Protein AF-A1RQR3-F1 (afdb_monomer_lite)

Organism: Pyrobaculum islandicum (strain DSM 4184 / JCM 9189 / GEO3) (NCBI:txid384616)

Structure (mmCIF, N/CA/C/O backbone):
data_AF-A1RQR3-F1
#
_entry.id   AF-A1RQR3-F1
#
loop_
_atom_site.group_PDB
_atom_site.id
_atom_site.type_symbol
_atom_site.label_atom_id
_atom_site.label_alt_id
_atom_site.label_comp_id
_atom_site.label_asym_id
_atom_site.label_entity_id
_atom_site.label_seq_id
_atom_site.pdbx_PDB_ins_code
_atom_site.Cartn_x
_atom_site.Cartn_y
_atom_site.Cartn_z
_atom_site.occupancy
_atom_site.B_iso_or_equiv
_atom_site.auth_seq_id
_atom_site.auth_comp_id
_atom_site.auth_asym_id
_atom_site.auth_atom_id
_atom_site.pdbx_PDB_model_num
ATOM 1 N N . MET A 1 1 ? 0.231 11.886 -7.632 1.00 51.34 1 MET A N 1
ATOM 2 C CA . MET A 1 1 ? 0.725 10.684 -6.911 1.00 51.34 1 MET A CA 1
ATOM 3 C C . MET A 1 1 ? 0.531 10.765 -5.395 1.00 51.34 1 MET A C 1
ATOM 5 O O . MET A 1 1 ? 0.397 9.722 -4.777 1.00 51.34 1 MET A O 1
ATOM 9 N N . VAL A 1 2 ? 0.492 11.963 -4.789 1.00 55.81 2 VAL A N 1
ATOM 10 C CA . VAL A 1 2 ? 0.252 12.141 -3.340 1.00 55.81 2 VAL A CA 1
ATOM 11 C C . VAL A 1 2 ? -1.157 11.689 -2.915 1.00 55.81 2 VAL A C 1
ATOM 13 O O . VAL A 1 2 ? -1.313 11.172 -1.812 1.00 55.81 2 VAL A O 1
ATOM 16 N N . ASP A 1 3 ? -2.150 11.809 -3.801 1.00 77.06 3 ASP A N 1
ATOM 17 C CA . ASP A 1 3 ? -3.548 11.504 -3.468 1.00 77.06 3 ASP A CA 1
ATOM 18 C C . ASP A 1 3 ? -3.844 10.008 -3.341 1.00 77.06 3 ASP A C 1
ATOM 20 O O . ASP A 1 3 ? -4.412 9.588 -2.337 1.00 77.06 3 ASP A O 1
ATOM 24 N N . ALA A 1 4 ? -3.377 9.184 -4.285 1.00 85.38 4 ALA A N 1
ATOM 25 C CA . ALA A 1 4 ? -3.682 7.751 -4.294 1.00 85.38 4 ALA A CA 1
ATOM 26 C C . ALA A 1 4 ? -3.184 7.034 -3.027 1.00 85.38 4 ALA A C 1
ATOM 28 O O . ALA A 1 4 ? -3.898 6.229 -2.438 1.00 85.38 4 ALA A O 1
ATOM 29 N N . THR A 1 5 ? -1.974 7.355 -2.553 1.00 90.75 5 THR A N 1
ATOM 30 C CA . THR A 1 5 ? -1.432 6.762 -1.322 1.00 90.75 5 THR A CA 1
ATOM 31 C C . THR A 1 5 ? -2.287 7.109 -0.104 1.00 90.75 5 THR A C 1
ATOM 33 O O . THR A 1 5 ? -2.527 6.257 0.746 1.00 90.75 5 THR A O 1
ATOM 36 N N . ARG A 1 6 ? -2.757 8.358 -0.009 1.00 91.75 6 ARG A N 1
ATOM 37 C CA . ARG A 1 6 ? -3.578 8.814 1.117 1.00 91.75 6 ARG A CA 1
ATOM 38 C C . ARG A 1 6 ? -4.955 8.157 1.102 1.00 91.75 6 ARG A C 1
ATOM 40 O O . ARG A 1 6 ? -5.451 7.782 2.160 1.00 91.75 6 ARG A O 1
ATOM 47 N N . GLU A 1 7 ? -5.546 8.013 -0.077 1.00 95.38 7 GLU A N 1
ATOM 48 C CA . GLU A 1 7 ? -6.838 7.354 -0.254 1.00 95.38 7 GLU A CA 1
ATOM 49 C C . GLU A 1 7 ? -6.774 5.868 0.117 1.00 95.38 7 GLU A C 1
ATOM 51 O O . GLU A 1 7 ? -7.612 5.403 0.885 1.00 95.38 7 GLU A O 1
ATOM 56 N N . ILE A 1 8 ? -5.728 5.153 -0.312 1.00 95.56 8 ILE A N 1
ATOM 57 C CA . ILE A 1 8 ? -5.510 3.746 0.067 1.00 95.56 8 ILE A CA 1
ATOM 58 C C . ILE A 1 8 ? -5.383 3.598 1.587 1.00 95.56 8 ILE A C 1
ATOM 60 O O . ILE A 1 8 ? -6.027 2.733 2.172 1.00 95.56 8 ILE A O 1
ATOM 64 N N . ILE A 1 9 ? -4.590 4.454 2.240 1.00 96.12 9 ILE A N 1
ATOM 65 C CA . ILE A 1 9 ? -4.415 4.422 3.701 1.00 96.12 9 ILE A CA 1
ATOM 66 C C . ILE A 1 9 ? -5.737 4.693 4.422 1.00 96.12 9 ILE A C 1
ATOM 68 O O . ILE A 1 9 ? -6.066 3.998 5.382 1.00 96.12 9 ILE A O 1
ATOM 72 N N . LYS A 1 10 ? -6.511 5.675 3.945 1.00 96.44 10 LYS A N 1
ATOM 73 C CA . LYS A 1 10 ? -7.833 5.987 4.494 1.00 96.44 10 LYS A CA 1
ATOM 74 C C . LYS A 1 10 ? -8.763 4.774 4.396 1.00 96.44 10 LYS A C 1
ATOM 76 O O . LYS A 1 10 ? -9.307 4.361 5.415 1.00 96.44 10 LYS A O 1
ATOM 81 N N . LEU A 1 11 ? -8.898 4.191 3.205 1.00 97.50 11 LEU A N 1
ATOM 82 C CA . LEU A 1 11 ? -9.764 3.031 2.972 1.00 97.50 11 LEU A CA 1
ATOM 83 C C . LEU A 1 11 ? -9.330 1.824 3.810 1.00 97.50 11 LEU A C 1
ATOM 85 O O . LEU A 1 11 ? -10.166 1.160 4.416 1.00 97.50 11 LEU A O 1
ATOM 89 N N . ALA A 1 12 ? -8.025 1.559 3.897 1.00 97.50 12 ALA A N 1
ATOM 90 C CA . ALA A 1 12 ? -7.501 0.470 4.714 1.00 97.50 12 ALA A CA 1
ATOM 91 C C . ALA A 1 12 ? -7.827 0.657 6.205 1.00 97.50 12 ALA A C 1
ATOM 93 O O . ALA A 1 12 ? -8.226 -0.300 6.866 1.00 97.50 12 ALA A O 1
ATOM 94 N N . GLY A 1 13 ? -7.731 1.887 6.719 1.00 96.75 13 GLY A N 1
ATOM 95 C CA . GLY A 1 13 ? -8.141 2.214 8.084 1.00 96.75 13 GLY A CA 1
ATOM 96 C C . GLY A 1 13 ? -9.648 2.066 8.315 1.00 96.75 13 GLY A C 1
ATOM 97 O O . GLY A 1 13 ? -10.051 1.417 9.277 1.00 96.75 13 GLY A O 1
ATOM 98 N N . GLU A 1 14 ? -10.478 2.614 7.421 1.00 97.75 14 GLU A N 1
ATOM 99 C CA . GLU A 1 14 ? -11.948 2.548 7.512 1.00 97.75 14 GLU A CA 1
ATOM 100 C C . GLU A 1 14 ? -12.477 1.108 7.465 1.00 97.75 14 GLU A C 1
ATOM 102 O O . GLU A 1 14 ? -13.464 0.788 8.127 1.00 97.75 14 GLU A O 1
ATOM 107 N N . HIS A 1 15 ? -11.806 0.233 6.716 1.00 97.44 15 HIS A N 1
ATOM 108 C CA . HIS A 1 15 ? -12.211 -1.161 6.539 1.00 97.44 15 HIS A CA 1
ATOM 109 C C . HIS A 1 15 ? -11.423 -2.163 7.389 1.00 97.44 15 HIS A C 1
ATOM 111 O O . HIS A 1 15 ? -11.652 -3.363 7.250 1.00 97.44 15 HIS A O 1
ATOM 117 N N . GLN A 1 16 ? -10.499 -1.706 8.245 1.00 95.38 16 GLN A N 1
ATOM 118 C CA . GLN A 1 16 ? -9.579 -2.574 8.998 1.00 95.38 16 GLN A CA 1
ATOM 119 C C . GLN A 1 16 ? -8.887 -3.614 8.094 1.00 95.38 16 GLN A C 1
ATOM 121 O O . GLN A 1 16 ? -8.749 -4.788 8.442 1.00 95.38 16 GLN A O 1
ATOM 126 N N . ALA A 1 17 ? -8.496 -3.183 6.896 1.00 96.38 17 ALA A N 1
ATOM 127 C CA . ALA A 1 17 ? -7.984 -4.047 5.845 1.00 96.38 17 ALA A CA 1
ATOM 128 C C . ALA A 1 17 ? -6.453 -4.029 5.785 1.00 96.38 17 ALA A C 1
ATOM 130 O O . ALA A 1 17 ? -5.801 -3.035 6.111 1.00 96.38 17 ALA A O 1
ATOM 131 N N . ALA A 1 18 ? -5.882 -5.134 5.308 1.00 96.12 18 ALA A N 1
ATOM 132 C CA . ALA A 1 18 ? -4.478 -5.198 4.940 1.00 96.12 18 ALA A CA 1
ATOM 133 C C . ALA A 1 18 ? -4.251 -4.558 3.565 1.00 96.12 18 ALA A C 1
ATOM 135 O O . ALA A 1 1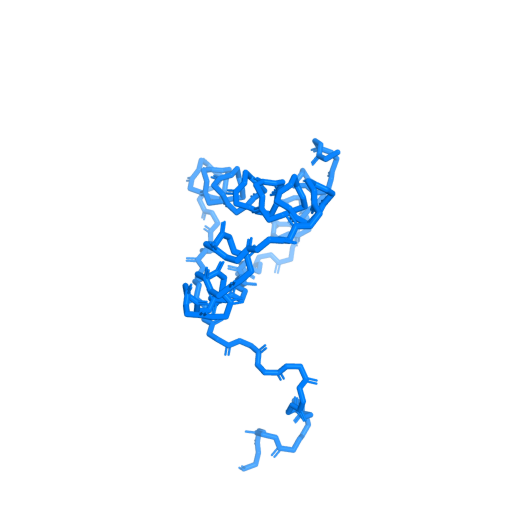8 ? -5.060 -4.715 2.647 1.00 96.12 18 ALA A O 1
ATOM 136 N N . ILE A 1 19 ? -3.117 -3.882 3.410 1.00 95.69 19 ILE A N 1
ATOM 137 C CA . ILE A 1 19 ? -2.633 -3.399 2.119 1.00 95.69 19 ILE A CA 1
ATOM 138 C C . ILE A 1 19 ? -1.697 -4.469 1.555 1.00 95.69 19 ILE A C 1
ATOM 140 O O . ILE A 1 19 ? -0.634 -4.712 2.121 1.00 95.69 19 ILE A O 1
ATOM 144 N N . VAL A 1 20 ? -2.086 -5.093 0.442 1.00 92.81 20 VAL A N 1
ATOM 145 C CA . VAL A 1 20 ? -1.252 -6.066 -0.281 1.00 92.81 20 VAL A CA 1
ATOM 146 C C . VAL A 1 20 ? -0.783 -5.435 -1.587 1.00 92.81 20 VAL A C 1
ATOM 148 O O . VAL A 1 20 ? -1.603 -4.997 -2.397 1.00 92.81 20 VAL A O 1
ATOM 151 N N . VAL A 1 21 ? 0.531 -5.359 -1.780 1.00 90.56 21 VAL A N 1
ATOM 152 C CA . VAL A 1 21 ? 1.158 -4.808 -2.988 1.00 90.56 21 VAL A CA 1
ATOM 153 C C . VAL A 1 21 ? 1.785 -5.941 -3.791 1.00 90.56 21 VAL A C 1
ATOM 155 O O . VAL A 1 21 ? 2.478 -6.783 -3.231 1.00 90.56 21 VAL A O 1
ATOM 158 N N . ASP A 1 22 ? 1.570 -5.941 -5.107 1.00 86.06 22 ASP A N 1
ATOM 159 C CA . ASP A 1 22 ? 2.189 -6.919 -6.002 1.00 86.06 22 ASP A CA 1
ATOM 160 C C . ASP A 1 22 ? 3.725 -6.818 -5.946 1.00 86.06 22 ASP A C 1
ATOM 162 O O . ASP A 1 22 ? 4.290 -5.778 -6.309 1.00 86.06 22 ASP A O 1
ATOM 166 N N . THR A 1 23 ? 4.411 -7.885 -5.517 1.00 76.31 23 THR A N 1
ATOM 167 C CA . THR A 1 23 ? 5.866 -8.013 -5.695 1.00 76.31 23 THR A CA 1
ATOM 168 C C . THR A 1 23 ? 6.139 -8.247 -7.167 1.00 76.31 23 THR A C 1
ATOM 170 O O . THR A 1 23 ? 6.190 -9.379 -7.649 1.00 76.31 23 THR A O 1
ATOM 173 N N . MET A 1 24 ? 6.299 -7.165 -7.910 1.00 66.06 24 MET A N 1
ATOM 174 C CA . MET A 1 24 ? 6.748 -7.266 -9.282 1.00 66.06 24 MET A CA 1
ATOM 175 C C . MET A 1 24 ? 8.232 -7.645 -9.253 1.00 66.06 24 MET A C 1
ATOM 177 O O . MET A 1 24 ? 9.056 -6.870 -8.771 1.00 66.06 24 MET A O 1
ATOM 181 N N . GLU A 1 25 ? 8.555 -8.867 -9.677 1.00 58.41 25 GLU A N 1
ATOM 182 C CA . GLU A 1 25 ? 9.922 -9.390 -9.647 1.00 58.41 25 GLU A CA 1
ATOM 183 C C . GLU A 1 25 ? 10.880 -8.470 -10.414 1.00 58.41 25 GLU A C 1
ATOM 185 O O . GLU A 1 25 ? 10.594 -8.037 -11.535 1.00 58.41 25 GLU A O 1
ATOM 190 N N . ASP A 1 26 ? 12.040 -8.209 -9.807 1.00 51.94 26 ASP A N 1
ATOM 191 C CA . ASP A 1 26 ? 13.113 -7.353 -10.332 1.00 51.94 26 ASP A CA 1
ATOM 192 C C . ASP A 1 26 ? 13.566 -7.773 -11.747 1.00 51.94 26 ASP A C 1
ATOM 194 O O . ASP A 1 26 ? 14.091 -6.965 -12.505 1.00 51.94 26 ASP A O 1
ATOM 198 N N . GLU A 1 27 ? 13.352 -9.029 -12.138 1.00 46.06 27 GLU A N 1
ATOM 199 C CA . GLU A 1 27 ? 13.771 -9.604 -13.422 1.00 46.06 27 GLU A CA 1
ATOM 200 C C . GLU A 1 27 ? 12.954 -9.052 -14.598 1.00 46.06 27 GLU A C 1
ATOM 202 O O . GLU A 1 27 ? 13.523 -8.609 -15.595 1.00 46.06 27 GLU A O 1
ATOM 207 N N . SER A 1 28 ? 11.633 -8.908 -14.421 1.00 52.41 28 SER A N 1
ATOM 208 C CA . SER A 1 28 ? 10.752 -8.218 -15.384 1.00 52.41 28 SER A CA 1
ATOM 209 C C . SER A 1 28 ? 11.054 -6.709 -15.487 1.00 52.41 28 SER A C 1
ATOM 211 O O . SER A 1 28 ? 10.517 -6.014 -16.352 1.00 52.41 28 SER A O 1
ATOM 213 N N . TYR A 1 29 ? 11.904 -6.195 -14.587 1.00 51.28 29 TYR A N 1
ATOM 214 C CA . TYR A 1 29 ? 12.309 -4.796 -14.454 1.00 51.28 29 TYR A CA 1
ATOM 215 C C . TYR A 1 29 ? 13.759 -4.535 -14.888 1.00 51.28 29 TYR A C 1
ATOM 217 O O . TYR A 1 29 ? 14.053 -3.413 -15.313 1.00 51.28 29 TYR A O 1
ATOM 225 N N . ARG A 1 30 ? 14.657 -5.529 -14.821 1.00 48.38 30 ARG A N 1
ATOM 226 C CA . ARG A 1 30 ? 16.055 -5.407 -15.266 1.00 48.38 30 ARG A CA 1
ATOM 227 C C . ARG A 1 30 ? 16.159 -5.355 -16.782 1.00 48.38 30 ARG A C 1
ATOM 229 O O . ARG A 1 30 ? 16.788 -4.430 -17.292 1.00 48.38 30 ARG A O 1
ATOM 236 N N . GLU A 1 31 ? 15.454 -6.228 -17.501 1.00 50.53 31 GLU A N 1
ATOM 237 C CA . GLU A 1 31 ? 15.520 -6.249 -18.971 1.00 50.53 31 GLU A CA 1
ATOM 238 C C . GLU A 1 31 ? 15.130 -4.892 -19.606 1.00 50.53 31 GLU A C 1
ATOM 240 O O . GLU A 1 31 ? 15.851 -4.414 -20.487 1.00 50.53 31 GLU A O 1
ATOM 245 N N . PRO A 1 32 ? 14.084 -4.173 -19.131 1.00 51.97 32 PRO A N 1
ATOM 246 C CA . PRO A 1 32 ? 13.745 -2.848 -19.651 1.00 51.97 32 PRO A CA 1
ATOM 247 C C . PRO A 1 32 ? 14.518 -1.684 -19.010 1.00 51.97 32 PRO A C 1
ATOM 249 O O . PRO A 1 32 ? 14.405 -0.567 -19.516 1.00 51.97 32 PRO A O 1
ATOM 252 N N . LYS A 1 33 ? 15.242 -1.861 -17.892 1.00 47.28 33 LYS A N 1
ATOM 253 C CA . LYS A 1 33 ? 16.107 -0.800 -17.326 1.00 47.28 33 LYS A CA 1
ATOM 254 C C . LYS A 1 33 ? 17.506 -0.807 -17.944 1.00 47.28 33 LYS A C 1
ATOM 256 O O . LYS A 1 33 ? 18.071 0.277 -18.120 1.00 47.28 33 LYS A O 1
ATOM 261 N N . GLU A 1 34 ? 18.016 -1.987 -18.289 1.00 53.19 34 GLU A N 1
ATOM 262 C CA . GLU A 1 34 ? 19.359 -2.209 -18.842 1.00 53.19 34 GLU A CA 1
ATOM 263 C C . GLU A 1 34 ? 19.384 -2.205 -20.383 1.00 53.19 34 GLU A C 1
ATOM 265 O O . GLU A 1 34 ? 20.408 -1.861 -20.968 1.00 53.19 34 GLU A O 1
ATOM 270 N N . GLY A 1 35 ? 18.256 -2.487 -21.049 1.00 55.47 35 GLY A N 1
ATOM 271 C CA . GLY A 1 35 ? 18.091 -2.289 -22.495 1.00 55.47 35 GLY A CA 1
ATOM 272 C C . GLY A 1 35 ? 17.796 -0.835 -22.894 1.00 55.47 35 GLY A C 1
ATOM 273 O O . GLY A 1 35 ? 17.458 -0.001 -22.047 1.00 55.47 35 GLY A O 1
ATOM 274 N N . ASP A 1 36 ? 17.876 -0.542 -24.201 1.00 54.62 36 ASP A N 1
ATOM 275 C CA . ASP A 1 36 ? 17.620 0.759 -24.866 1.00 54.62 36 ASP A CA 1
ATOM 276 C C . ASP A 1 36 ? 16.133 1.188 -24.816 1.00 54.62 36 ASP A C 1
ATOM 278 O O . ASP A 1 36 ? 15.457 1.497 -25.795 1.00 54.62 36 ASP A O 1
ATOM 282 N N . SER A 1 37 ? 15.561 1.106 -23.624 1.00 55.12 37 SER A N 1
ATOM 283 C CA . SER A 1 37 ? 14.175 1.387 -23.316 1.00 55.12 37 SER A CA 1
ATOM 284 C C . SER A 1 37 ? 14.004 2.888 -23.116 1.00 55.12 37 SER A C 1
ATOM 286 O O . SER A 1 37 ? 14.614 3.492 -22.227 1.00 55.12 37 SER A O 1
ATOM 288 N N . SER A 1 38 ? 13.147 3.481 -23.949 1.00 58.66 38 SER A N 1
ATOM 289 C CA . SER A 1 38 ? 12.744 4.892 -23.934 1.00 58.66 38 SER A CA 1
ATOM 290 C C . SER A 1 38 ? 12.548 5.437 -22.509 1.00 58.66 38 SER A C 1
ATOM 292 O O . SER A 1 38 ? 11.851 4.810 -21.705 1.00 58.66 38 SER A O 1
ATOM 294 N N . GLY A 1 39 ? 13.087 6.625 -22.203 1.00 56.78 39 GLY A N 1
ATOM 295 C CA . GLY A 1 39 ? 13.100 7.220 -20.852 1.00 56.78 39 GLY A CA 1
ATOM 296 C C . GLY A 1 39 ? 11.745 7.276 -20.123 1.00 56.78 39 GLY A C 1
ATOM 297 O O . GLY A 1 39 ? 11.704 7.214 -18.897 1.00 56.78 39 GLY A O 1
ATOM 298 N N . VAL A 1 40 ? 10.626 7.281 -20.854 1.00 58.03 40 VAL A N 1
ATOM 299 C CA . VAL A 1 40 ? 9.257 7.219 -20.306 1.00 58.03 40 VAL A CA 1
ATOM 300 C C . VAL A 1 40 ? 9.011 5.950 -19.481 1.00 58.03 40 VAL A C 1
ATOM 302 O O . VAL A 1 40 ? 8.437 6.029 -18.394 1.00 58.03 40 VAL A O 1
ATOM 305 N N . LYS A 1 41 ? 9.484 4.784 -19.947 1.00 57.81 41 LYS A N 1
ATOM 306 C CA . LYS A 1 41 ? 9.358 3.523 -19.197 1.00 57.81 41 LYS A CA 1
ATOM 307 C C . LYS A 1 41 ? 10.135 3.601 -17.886 1.00 57.81 41 LYS A C 1
ATOM 309 O O . LYS A 1 41 ? 9.599 3.237 -16.850 1.00 57.81 41 LYS A O 1
ATOM 314 N N . LYS A 1 42 ? 11.350 4.155 -17.896 1.00 59.31 42 LYS A N 1
ATOM 315 C CA . LYS A 1 42 ? 12.187 4.293 -16.690 1.00 59.31 42 LYS A CA 1
ATOM 316 C C . LYS A 1 42 ? 11.514 5.173 -15.626 1.00 59.31 42 LYS A C 1
ATOM 318 O O . LYS A 1 42 ? 11.404 4.747 -14.479 1.00 59.31 42 LYS A O 1
ATOM 323 N N . HIS A 1 43 ? 10.956 6.321 -16.020 1.00 58.72 43 HIS A N 1
ATOM 324 C CA . HIS A 1 43 ? 10.223 7.207 -15.104 1.00 58.72 43 HIS A CA 1
ATOM 325 C C . HIS A 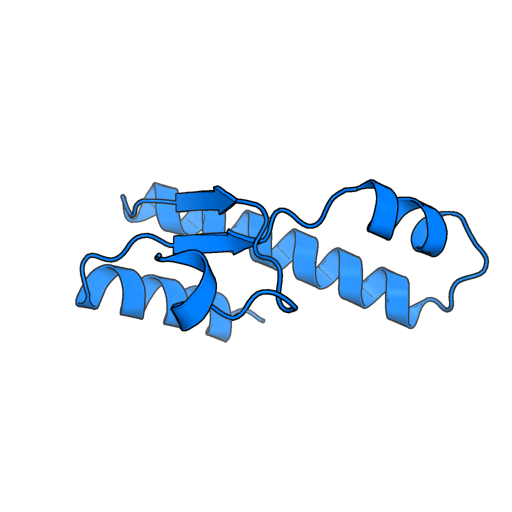1 43 ? 8.968 6.567 -14.501 1.00 58.72 43 HIS A C 1
ATOM 327 O O . HIS A 1 43 ? 8.669 6.789 -13.328 1.00 58.72 43 HIS A O 1
ATOM 333 N N . PHE A 1 44 ? 8.244 5.759 -15.276 1.00 61.03 44 PHE A N 1
ATOM 334 C CA . PHE A 1 44 ? 7.083 5.026 -14.775 1.00 61.03 44 PHE A CA 1
ATOM 335 C C . PHE A 1 44 ? 7.475 4.014 -13.687 1.00 61.03 44 PHE A C 1
ATOM 337 O O . PHE A 1 44 ? 6.858 3.985 -12.620 1.00 61.03 44 PHE A O 1
ATOM 344 N N . LEU A 1 45 ? 8.551 3.248 -13.908 1.00 65.38 45 LEU A N 1
ATOM 345 C CA . LEU A 1 45 ? 9.056 2.274 -12.929 1.00 65.38 45 LEU A CA 1
ATOM 346 C C . LEU A 1 45 ? 9.560 2.965 -11.653 1.00 65.38 45 LEU A C 1
ATOM 348 O O . LEU A 1 45 ? 9.303 2.494 -10.544 1.00 65.38 45 LEU A O 1
ATOM 352 N N . ASP A 1 46 ? 10.229 4.111 -11.791 1.00 71.38 46 ASP A N 1
ATOM 353 C CA . ASP A 1 46 ? 10.681 4.896 -10.641 1.00 71.38 46 ASP A CA 1
ATOM 354 C C . ASP A 1 46 ? 9.499 5.494 -9.858 1.00 71.38 46 ASP A C 1
ATOM 356 O O . ASP A 1 46 ? 9.535 5.533 -8.625 1.00 71.38 46 ASP A O 1
ATOM 360 N N . GLY A 1 47 ? 8.425 5.896 -10.546 1.00 78.00 47 GLY A N 1
ATOM 361 C CA . GLY A 1 47 ? 7.175 6.340 -9.925 1.00 78.00 47 GLY A CA 1
ATOM 362 C C . GLY A 1 47 ? 6.496 5.238 -9.105 1.00 78.00 47 GLY A C 1
ATOM 363 O O . GLY A 1 47 ? 6.116 5.472 -7.956 1.00 78.00 47 GLY A O 1
ATOM 364 N N . LEU A 1 48 ? 6.419 4.016 -9.639 1.00 79.62 48 LEU A N 1
ATOM 365 C CA . LEU A 1 48 ? 5.877 2.856 -8.918 1.00 79.62 48 LEU A CA 1
ATOM 366 C C . LEU A 1 48 ? 6.738 2.479 -7.705 1.00 79.62 48 LEU A C 1
ATOM 368 O O . L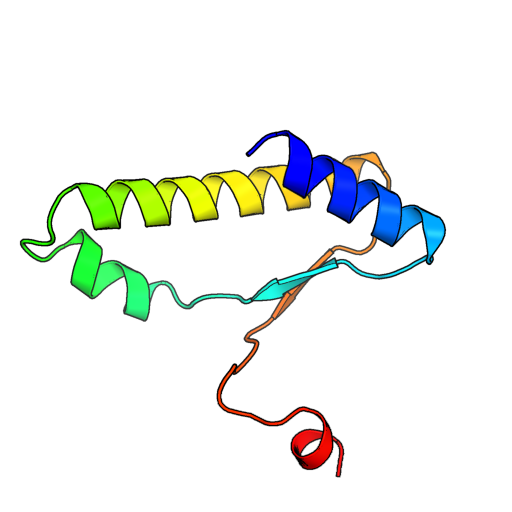EU A 1 48 ? 6.213 2.232 -6.618 1.00 79.62 48 LEU A O 1
ATOM 372 N N . GLY A 1 49 ? 8.065 2.519 -7.851 1.00 81.94 49 GLY A N 1
ATOM 373 C CA . GLY A 1 49 ? 8.990 2.299 -6.740 1.00 81.94 49 GLY A CA 1
ATOM 374 C C . GLY A 1 49 ? 8.850 3.342 -5.625 1.00 81.94 49 GLY A C 1
ATOM 375 O O . GLY A 1 49 ? 8.963 3.002 -4.445 1.00 81.94 49 GLY A O 1
ATOM 376 N N . GLN A 1 50 ? 8.589 4.605 -5.974 1.00 84.25 50 GLN A N 1
ATOM 377 C CA . GLN A 1 50 ? 8.311 5.67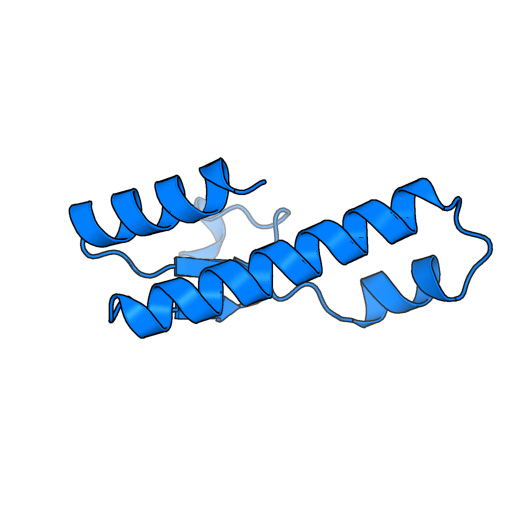0 -5.003 1.00 84.25 50 GLN A CA 1
ATOM 378 C C . GLN A 1 50 ? 6.957 5.473 -4.313 1.00 84.25 50 GLN A C 1
ATOM 380 O O . GLN A 1 50 ? 6.865 5.634 -3.095 1.00 84.25 50 GLN A O 1
ATOM 385 N N . LEU A 1 51 ? 5.923 5.091 -5.069 1.00 86.69 51 LEU A N 1
ATOM 386 C CA . LEU A 1 51 ? 4.598 4.793 -4.530 1.00 86.69 51 LEU A CA 1
ATOM 387 C C . LEU A 1 51 ? 4.654 3.658 -3.499 1.00 86.69 51 LEU A C 1
ATOM 389 O O . LEU A 1 51 ? 4.134 3.828 -2.397 1.00 86.69 51 LEU A O 1
ATOM 393 N N . ARG A 1 52 ? 5.339 2.553 -3.823 1.00 88.06 52 ARG A N 1
ATOM 394 C CA . ARG A 1 52 ? 5.526 1.402 -2.923 1.00 88.06 52 ARG A CA 1
ATOM 395 C C . ARG A 1 52 ? 6.149 1.818 -1.592 1.00 88.06 52 ARG A C 1
ATOM 397 O O . ARG A 1 52 ? 5.563 1.595 -0.537 1.00 88.06 52 ARG A O 1
ATOM 404 N N . ARG A 1 53 ? 7.292 2.513 -1.639 1.00 88.31 53 ARG A N 1
ATOM 405 C CA . ARG A 1 53 ? 7.984 2.990 -0.426 1.00 88.31 53 ARG A CA 1
ATOM 406 C C . ARG A 1 53 ? 7.105 3.916 0.411 1.00 88.31 53 ARG A C 1
ATOM 408 O O . ARG A 1 53 ? 7.112 3.833 1.636 1.00 88.31 53 ARG A O 1
ATOM 415 N N . ARG A 1 54 ? 6.338 4.798 -0.240 1.00 91.75 54 ARG A N 1
ATOM 416 C CA . ARG A 1 54 ? 5.447 5.730 0.459 1.00 91.75 54 ARG A CA 1
ATOM 417 C C . ARG A 1 54 ? 4.268 5.014 1.122 1.00 91.75 54 ARG A C 1
ATOM 419 O O . ARG A 1 54 ? 3.935 5.363 2.251 1.00 91.75 54 ARG A O 1
ATOM 426 N N . LEU A 1 55 ? 3.667 4.029 0.448 1.00 93.38 55 LEU A N 1
ATOM 427 C CA . LEU A 1 55 ? 2.611 3.181 1.015 1.00 93.38 55 LEU A CA 1
ATOM 428 C C . LEU A 1 55 ? 3.118 2.410 2.231 1.00 93.38 55 LEU A C 1
ATOM 430 O O . LEU A 1 55 ? 2.496 2.493 3.284 1.00 93.38 55 LEU A O 1
ATOM 434 N N . GLN A 1 56 ? 4.264 1.736 2.106 1.00 94.06 56 GLN A N 1
ATOM 435 C CA . GLN A 1 56 ? 4.873 0.983 3.202 1.00 94.06 56 GLN A CA 1
ATOM 436 C C . GLN A 1 56 ? 5.124 1.874 4.422 1.00 94.06 56 GLN A C 1
ATOM 438 O O . GLN A 1 56 ? 4.749 1.522 5.539 1.00 94.06 56 GLN A O 1
ATOM 443 N N . HIS A 1 57 ? 5.715 3.053 4.206 1.00 95.31 57 HIS A N 1
ATOM 444 C CA . HIS A 1 57 ? 5.987 3.994 5.286 1.00 95.31 57 HIS A CA 1
ATOM 445 C C . HIS A 1 57 ? 4.693 4.438 5.975 1.00 95.31 57 HIS A C 1
ATOM 447 O O . HIS A 1 57 ? 4.575 4.331 7.190 1.00 95.31 57 HIS A O 1
ATOM 453 N N . LEU A 1 58 ? 3.689 4.890 5.220 1.00 95.50 58 LEU A N 1
ATOM 454 C CA . LEU A 1 58 ? 2.434 5.344 5.820 1.00 95.50 58 LEU A CA 1
ATOM 455 C C . LEU A 1 58 ? 1.688 4.209 6.525 1.00 95.50 58 LEU A C 1
ATOM 457 O O . LEU A 1 58 ? 1.187 4.424 7.623 1.00 95.50 58 LEU A O 1
ATOM 461 N N . ALA A 1 59 ? 1.655 3.005 5.953 1.00 95.88 59 ALA A N 1
ATOM 462 C CA . ALA A 1 59 ? 1.031 1.855 6.597 1.00 95.88 59 ALA A CA 1
ATOM 463 C C . ALA A 1 59 ? 1.677 1.565 7.961 1.00 95.88 59 ALA A C 1
ATOM 465 O O . ALA A 1 59 ? 0.962 1.411 8.946 1.00 95.88 59 ALA A O 1
ATOM 466 N N . GLN A 1 60 ? 3.012 1.612 8.052 1.00 96.12 60 GLN A N 1
ATOM 467 C CA . GLN A 1 60 ? 3.730 1.473 9.325 1.00 96.12 60 GLN A CA 1
ATOM 468 C C . GLN A 1 60 ? 3.369 2.579 10.325 1.00 96.12 60 GLN A C 1
ATOM 470 O O . GLN A 1 60 ? 3.081 2.283 11.481 1.00 96.12 60 GLN A O 1
ATOM 475 N N . TRP A 1 61 ? 3.341 3.842 9.887 1.00 96.75 61 TRP A N 1
ATOM 476 C CA . TRP A 1 61 ? 2.993 4.977 10.753 1.00 96.75 61 TRP A CA 1
ATOM 477 C C . TRP A 1 61 ? 1.570 4.897 11.309 1.00 96.75 61 TRP A C 1
ATOM 479 O O . TRP A 1 61 ? 1.347 5.246 12.465 1.00 96.75 61 TRP A O 1
ATOM 489 N N . TYR A 1 62 ? 0.615 4.442 10.499 1.00 95.44 62 TYR A N 1
ATOM 490 C CA . TYR A 1 62 ? -0.783 4.283 10.905 1.00 95.44 62 TYR A CA 1
ATOM 491 C C . TYR A 1 62 ? -1.083 2.915 11.542 1.00 95.44 62 TYR A C 1
ATOM 493 O O . TYR A 1 62 ? -2.226 2.666 11.915 1.00 95.44 62 TYR A O 1
ATOM 501 N N . GLY A 1 63 ? -0.085 2.033 11.682 1.00 96.12 63 GLY A N 1
ATOM 502 C CA . GLY A 1 63 ? -0.254 0.701 12.271 1.00 96.12 63 GLY A CA 1
ATOM 503 C C . GLY A 1 63 ? -1.104 -0.258 11.429 1.00 96.12 63 GLY A C 1
ATOM 504 O O . GLY A 1 63 ? -1.722 -1.169 11.976 1.00 96.12 63 GLY A O 1
ATOM 505 N N . LEU A 1 64 ? -1.162 -0.051 10.113 1.00 97.31 64 LEU A N 1
ATOM 506 C CA . LEU A 1 64 ? -1.926 -0.882 9.185 1.00 97.31 64 LEU A CA 1
ATOM 507 C C . LEU A 1 64 ? -1.096 -2.086 8.709 1.00 97.31 64 LEU A C 1
ATOM 509 O O . LEU A 1 64 ? 0.095 -1.924 8.423 1.00 97.31 64 LEU A O 1
ATOM 513 N N . PRO A 1 65 ? -1.703 -3.279 8.552 1.00 96.62 65 PRO A N 1
ATOM 514 C CA . PRO A 1 65 ? -1.010 -4.425 7.976 1.00 96.62 65 PRO A CA 1
ATOM 515 C C . PRO A 1 65 ? -0.589 -4.137 6.529 1.00 96.62 65 PRO A C 1
ATOM 517 O O . PRO A 1 65 ? -1.408 -3.718 5.709 1.00 96.62 65 PRO A O 1
ATOM 520 N N . TYR A 1 66 ? 0.681 -4.388 6.213 1.00 95.50 66 TYR A N 1
ATOM 521 C CA . TYR A 1 66 ? 1.255 -4.209 4.880 1.00 95.50 66 TYR A CA 1
ATOM 522 C C . TYR A 1 66 ? 2.017 -5.466 4.468 1.00 95.50 66 TYR A C 1
ATOM 524 O O . TYR A 1 66 ? 2.876 -5.940 5.214 1.00 95.50 66 TYR A O 1
ATOM 532 N N . LEU A 1 67 ? 1.707 -5.983 3.282 1.00 93.88 67 LEU A N 1
ATOM 533 C CA . LEU A 1 67 ? 2.304 -7.186 2.710 1.00 93.88 67 LEU A CA 1
ATOM 534 C C . LEU A 1 67 ? 2.706 -6.921 1.262 1.00 93.88 67 LEU A C 1
ATOM 536 O O . LEU A 1 67 ? 2.020 -6.200 0.536 1.00 93.88 67 LEU A O 1
ATOM 540 N N . GLU A 1 68 ? 3.805 -7.535 0.840 1.00 89.56 68 GLU A N 1
ATOM 541 C CA . GLU A 1 68 ? 4.162 -7.612 -0.571 1.00 89.56 68 GLU A CA 1
ATOM 542 C C . GLU A 1 68 ? 4.069 -9.081 -0.998 1.00 89.56 68 GLU A C 1
ATOM 544 O O . GLU A 1 68 ? 4.759 -9.930 -0.437 1.00 89.56 68 GLU A O 1
ATOM 549 N N . GLU A 1 69 ? 3.204 -9.382 -1.967 1.00 87.75 69 GLU A N 1
ATOM 550 C CA . GLU A 1 69 ? 2.965 -10.739 -2.483 1.00 87.75 69 GLU A CA 1
ATOM 551 C C . GLU A 1 69 ? 2.846 -10.703 -4.004 1.00 87.75 69 GLU A C 1
ATOM 553 O O . GLU A 1 69 ? 2.376 -9.712 -4.549 1.00 87.75 69 GLU A O 1
ATOM 558 N N . ARG A 1 70 ? 3.221 -11.769 -4.720 1.00 83.81 70 ARG A N 1
ATOM 559 C CA . ARG A 1 70 ? 3.053 -11.804 -6.180 1.00 83.81 70 ARG A CA 1
ATOM 560 C C . ARG A 1 70 ? 1.575 -11.970 -6.523 1.00 83.81 70 ARG A C 1
ATOM 562 O O . ARG A 1 70 ? 0.977 -13.005 -6.234 1.00 83.81 70 ARG A O 1
ATOM 569 N N . LEU A 1 71 ? 1.001 -10.980 -7.199 1.00 79.94 71 LEU A N 1
ATOM 570 C CA . LEU A 1 71 ? -0.400 -10.985 -7.613 1.00 79.94 71 LEU A CA 1
ATOM 571 C C . LEU A 1 71 ? -0.494 -11.182 -9.128 1.00 79.94 71 LEU A C 1
ATOM 573 O O . LEU A 1 71 ? -0.355 -10.249 -9.917 1.00 79.94 71 LEU A O 1
ATOM 577 N N . TYR A 1 72 ? -0.740 -12.420 -9.556 1.00 75.25 72 TYR A N 1
ATOM 578 C CA . TYR A 1 72 ? -0.896 -12.731 -10.975 1.00 75.25 72 TYR A CA 1
ATOM 579 C C . TYR A 1 72 ? -2.212 -12.166 -11.513 1.00 75.25 72 TYR A C 1
ATOM 581 O O . TYR A 1 72 ? -3.287 -12.710 -11.271 1.00 75.25 72 TYR A O 1
ATOM 589 N N . SER A 1 73 ? -2.126 -11.107 -12.316 1.00 73.50 73 SER A N 1
ATOM 590 C CA . SER A 1 73 ? -3.279 -10.524 -13.019 1.00 73.50 73 SER A CA 1
ATOM 591 C C . SER A 1 73 ? -3.934 -11.485 -14.019 1.00 73.50 73 SER A C 1
ATOM 593 O O . SER A 1 73 ? -5.085 -11.294 -14.404 1.00 73.50 73 SER A O 1
ATOM 595 N N . THR A 1 74 ? -3.212 -12.529 -14.431 1.00 77.56 74 THR A N 1
ATOM 596 C CA . THR A 1 74 ? -3.693 -13.598 -15.313 1.00 77.56 74 THR A CA 1
ATOM 597 C C . THR A 1 74 ? -4.487 -14.672 -14.576 1.00 77.56 74 THR A C 1
ATOM 599 O O . THR A 1 74 ? -5.167 -15.477 -15.212 1.00 77.56 74 THR A O 1
ATOM 602 N N . VAL A 1 75 ? -4.422 -14.697 -13.245 1.00 75.88 75 VAL A N 1
ATOM 603 C CA . VAL A 1 75 ? -5.108 -15.691 -12.428 1.00 75.88 75 VAL A CA 1
ATOM 604 C C . VAL A 1 75 ? -6.405 -15.088 -11.913 1.00 75.88 75 VAL A C 1
ATOM 606 O O . VAL A 1 75 ? -6.414 -14.132 -11.142 1.00 75.88 75 VAL A O 1
ATOM 609 N N . CYS A 1 76 ? -7.531 -15.668 -12.326 1.00 75.19 76 CYS A N 1
ATOM 610 C CA . CYS A 1 76 ? -8.827 -15.265 -11.802 1.00 75.19 76 CYS A CA 1
ATOM 611 C C . CYS A 1 76 ? -8.926 -15.643 -10.309 1.00 75.19 76 CYS A C 1
ATOM 613 O O . CYS A 1 76 ? -8.844 -16.834 -9.984 1.00 75.19 76 CYS A O 1
ATOM 615 N N . PRO A 1 77 ? -9.195 -14.688 -9.397 1.00 75.56 77 PRO A N 1
ATOM 616 C CA . PRO A 1 77 ? -9.296 -14.978 -7.964 1.00 75.56 77 PRO A CA 1
ATOM 617 C C . PRO A 1 77 ? -10.422 -15.958 -7.611 1.00 75.56 77 PRO A C 1
ATOM 619 O O . PRO A 1 77 ? -10.352 -16.639 -6.593 1.00 75.56 77 PRO A O 1
ATOM 622 N N . ALA A 1 78 ? -11.467 -16.040 -8.442 1.00 81.00 78 ALA A N 1
ATOM 623 C CA . ALA A 1 78 ? -12.569 -16.981 -8.245 1.00 81.00 78 ALA A CA 1
ATOM 624 C C . ALA A 1 78 ? -12.154 -18.437 -8.511 1.00 81.00 78 ALA A C 1
ATOM 626 O O . ALA A 1 78 ? -12.715 -19.351 -7.912 1.00 81.00 78 ALA A O 1
ATOM 627 N N . VAL A 1 79 ? -11.175 -18.648 -9.397 1.00 71.06 79 VAL A N 1
ATOM 628 C CA . VAL A 1 79 ? -10.691 -19.983 -9.778 1.00 71.06 79 VAL A CA 1
ATOM 629 C C . VAL A 1 79 ? -9.556 -20.433 -8.858 1.00 71.06 79 VAL A C 1
ATOM 631 O O . VAL A 1 79 ? -9.519 -21.593 -8.475 1.00 71.06 79 VAL A O 1
ATOM 634 N N . ALA A 1 80 ? -8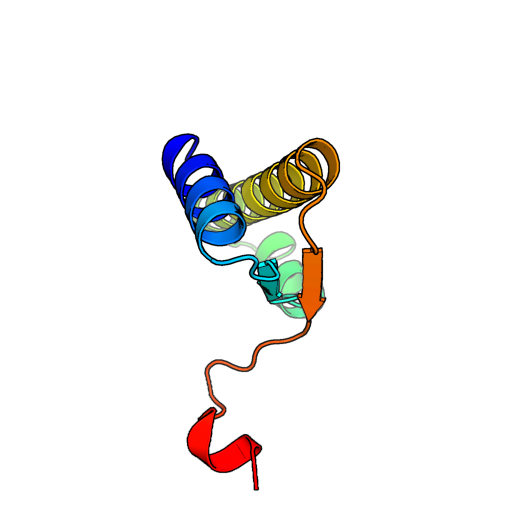.681 -19.517 -8.438 1.00 62.78 80 ALA A N 1
ATOM 635 C CA . ALA A 1 80 ? -7.545 -19.819 -7.560 1.00 62.78 80 ALA A CA 1
ATOM 636 C C . ALA A 1 80 ? -7.917 -20.137 -6.100 1.00 62.78 80 ALA A C 1
ATOM 638 O O . ALA A 1 80 ? -7.060 -20.545 -5.325 1.00 62.78 80 ALA A O 1
ATOM 639 N N . ARG A 1 81 ? -9.176 -19.917 -5.706 1.00 58.78 81 ARG A N 1
ATOM 640 C CA . ARG A 1 81 ? -9.692 -20.186 -4.353 1.00 58.78 81 ARG A CA 1
ATOM 641 C C . ARG A 1 81 ? -10.347 -21.567 -4.194 1.00 58.78 81 ARG A C 1
ATOM 643 O O . ARG A 1 81 ? -10.968 -21.800 -3.159 1.00 58.78 81 ARG A O 1
ATOM 650 N N . ARG A 1 82 ? -10.263 -22.441 -5.204 1.00 50.12 82 ARG A N 1
ATOM 651 C CA . ARG A 1 82 ? -10.710 -23.843 -5.129 1.00 50.12 82 ARG A CA 1
ATOM 652 C C . ARG A 1 82 ? -9.555 -24.798 -4.899 1.00 50.12 82 ARG A C 1
ATOM 654 O O . ARG A 1 82 ? -8.488 -24.566 -5.501 1.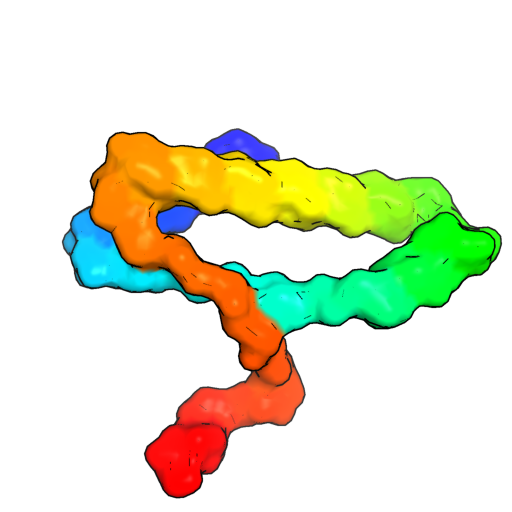00 50.12 82 ARG A O 1
#

Sequence (82 aa):
MVDATREIIKLAGEHQAAIVVDTMEDESYREPKEGDSSGVKKHFLDGLGQLRRRLQHLAQWYGLPYLEERLYSTVCPAVARR

Radius of gyration: 15.08 Å; chains: 1; bounding box: 32×36×37 Å

Foldseek 3Di:
DVPVLVVVLVVCVVVVHEAEAAPPDCVVVCVCVVDPHDVVVVVVVVVVVVSLVSNVVVCVVVVHHYYYYHDDPVDDPVVVVD

Secondary structure (DSSP, 8-state):
-HHHHHHHHHHHHHTT--EEEE---THHHHHHHHSS--HHHHHHHHHHHHHHHHHHHHHHHTT--EEEE---TTS-TTTTT-

pLDDT: mean 77.8, std 17.34, range [46.06, 97.75]